Protein AF-X1IEP0-F1 (afdb_monomer)

Mean predicted aligned error: 11.84 Å

Nearest PDB structures (foldseek):
  7ci8-assembly2_B  TM=9.384E-01  e=6.987E-05  Pseudomonas aeruginosa PAO1
  3p3c-assembly1_A  TM=9.343E-01  e=1.146E-04  Aquifex aeolicus
  4okg-assembly2_B  TM=9.387E-01  e=3.282E-04  Pseudomonas aeruginosa PAO1
  7k99-assembly2_C  TM=9.295E-01  e=3.491E-04  Pseudomonas aeruginosa PAO1

InterPro domains:
  IPR004463 UDP-3-O-acyl N-acetylglucosamine deacetylase [PF03331] (1-81)
  IPR011334 UDP-3-O-acyl N-acetylglucosamine deacetylase, C-terminal [G3DSA:3.30.1700.10] (1-94)
  IPR013114 Beta-hydroxydecanoyl thiol ester dehydrase, FabA/FabZ [PF07977] (101-162)
  IPR013114 Beta-hydroxydecanoyl thiol ester dehydrase, FabA/FabZ [PTHR30272] (85-162)
  IPR020568 Ribosomal protein uS5 domain 2-type superfamily [SSF54211] (1-82)
  IPR029069 HotDog domain superfamily [SSF54637] (94-162)

Foldseek 3Di:
DVVVVVCVVVVHPVVDDLVPDFDADPVGTPNPVHDPDPPNVVVVVVVQLVVLLCVLVDDDDDDDDDDPDDSVVSVVVSVVVVVVVVLWWDKAAPVRLVVQDVDDPPQQFWGIWTTAHPPDTDTDGDDDCPDPCQVPVDPPDRDDPPVSVVSNVVSRVSCNVRVD

Sequence (164 aa):
MEEVEKLRKKGLIKGGSLENAVVIDKNGILNKEGLRFPNEPVRHKILDLLGDLYLLGEPIQAHIIAVKSGHSFNVKLIKKLEELKSKKRTVLNINDIERVLPHRYPFLLVDRILEQGEREIVGVKNITVNEPYFAGHFPGHPVVPAALIIEAMAQVAGVYLLSG

pLDDT: mean 91.55, std 7.38, range [56.25, 98.25]

Structure (mmCIF, N/CA/C/O backbone):
data_AF-X1IEP0-F1
#
_entry.id   AF-X1IEP0-F1
#
loop_
_atom_site.group_PDB
_atom_site.id
_atom_site.type_symbol
_atom_site.label_atom_id
_atom_site.label_alt_id
_atom_site.label_comp_id
_atom_site.label_asym_id
_atom_site.label_entity_id
_atom_site.label_seq_id
_atom_site.pdbx_PDB_ins_code
_atom_site.Cartn_x
_atom_site.Cartn_y
_atom_site.Cartn_z
_atom_site.occupancy
_atom_site.B_iso_or_equiv
_atom_site.auth_seq_id
_atom_site.auth_comp_id
_atom_site.auth_asym_id
_atom_site.auth_atom_id
_atom_site.pdbx_PDB_model_num
ATOM 1 N N . MET A 1 1 ? 28.588 2.696 -36.129 1.00 72.69 1 MET A N 1
ATOM 2 C CA . MET A 1 1 ? 29.600 1.635 -35.899 1.00 72.69 1 MET A CA 1
ATOM 3 C C . MET A 1 1 ? 30.561 1.952 -34.759 1.00 72.69 1 MET A C 1
ATOM 5 O O . MET A 1 1 ? 30.708 1.118 -33.878 1.00 72.69 1 MET A O 1
ATOM 9 N N . GLU A 1 2 ? 31.142 3.154 -34.701 1.00 78.69 2 GLU A N 1
ATOM 10 C CA . GLU A 1 2 ? 32.131 3.520 -33.669 1.00 78.69 2 GLU A CA 1
ATOM 11 C C . GLU A 1 2 ? 31.643 3.321 -32.214 1.00 78.69 2 GLU A C 1
ATOM 13 O O . GLU A 1 2 ? 32.378 2.821 -31.366 1.00 78.69 2 GLU 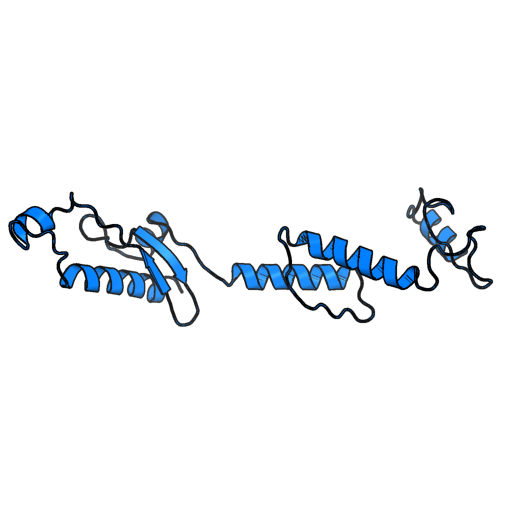A O 1
ATOM 18 N N . GLU A 1 3 ? 30.385 3.657 -31.910 1.00 83.38 3 GLU A N 1
ATOM 19 C CA . GLU A 1 3 ? 29.807 3.467 -30.570 1.00 83.38 3 GLU A CA 1
ATOM 20 C C . GLU A 1 3 ? 29.552 1.988 -30.234 1.00 83.38 3 GLU A C 1
ATOM 22 O O . GLU A 1 3 ? 29.865 1.537 -29.133 1.00 83.38 3 GLU A O 1
ATOM 27 N N . VAL A 1 4 ? 29.080 1.205 -31.210 1.00 85.12 4 VAL A N 1
ATOM 28 C CA . VAL A 1 4 ? 28.884 -0.250 -31.082 1.00 85.12 4 VAL A CA 1
ATOM 29 C C . VAL A 1 4 ? 30.217 -0.942 -30.785 1.00 85.12 4 VAL A C 1
ATOM 31 O O . VAL A 1 4 ? 30.304 -1.774 -29.883 1.00 85.12 4 VAL A O 1
ATOM 34 N N . GLU A 1 5 ? 31.286 -0.563 -31.487 1.00 86.00 5 GLU A N 1
ATOM 35 C CA . GLU A 1 5 ? 32.632 -1.090 -31.242 1.00 86.00 5 GLU A CA 1
ATOM 36 C C . GLU A 1 5 ? 33.166 -0.702 -29.860 1.00 86.00 5 GLU A C 1
ATOM 38 O O . GLU A 1 5 ? 33.725 -1.547 -29.157 1.00 86.00 5 GLU A O 1
ATOM 43 N N . LYS A 1 6 ? 32.957 0.550 -29.429 1.00 91.19 6 LYS A N 1
ATOM 44 C CA . LYS A 1 6 ? 33.316 1.006 -28.076 1.00 91.19 6 LYS A CA 1
ATOM 45 C C . LYS A 1 6 ? 32.586 0.199 -26.998 1.00 91.19 6 LYS A C 1
ATOM 47 O O . LYS A 1 6 ? 33.214 -0.211 -26.023 1.00 91.19 6 LYS A O 1
ATOM 52 N N . LEU A 1 7 ? 31.288 -0.058 -27.166 1.00 91.19 7 LEU A N 1
ATOM 53 C CA . LEU A 1 7 ? 30.490 -0.847 -26.221 1.00 91.19 7 LEU A CA 1
ATOM 54 C C . LEU A 1 7 ? 30.936 -2.315 -26.182 1.00 91.19 7 LEU A C 1
ATOM 56 O O . LEU A 1 7 ? 31.105 -2.868 -25.094 1.00 91.19 7 LEU A O 1
ATOM 60 N N . ARG A 1 8 ? 31.230 -2.921 -27.340 1.00 89.94 8 ARG A N 1
ATOM 61 C CA . ARG A 1 8 ? 31.775 -4.287 -27.416 1.00 89.94 8 ARG A CA 1
ATOM 62 C C . ARG A 1 8 ? 33.141 -4.410 -26.745 1.00 89.94 8 ARG A C 1
ATOM 64 O O . ARG A 1 8 ? 33.360 -5.368 -26.007 1.00 89.94 8 ARG A O 1
ATOM 71 N N . LYS A 1 9 ? 34.032 -3.424 -26.919 1.00 93.44 9 LYS A N 1
ATOM 72 C CA . LYS A 1 9 ? 35.331 -3.370 -26.216 1.00 93.44 9 LYS A CA 1
ATOM 73 C C . LYS A 1 9 ? 35.174 -3.306 -24.694 1.00 93.44 9 LYS A C 1
ATOM 75 O O . LYS A 1 9 ? 35.990 -3.873 -23.980 1.00 93.44 9 LYS A O 1
ATOM 80 N N . LYS A 1 10 ? 34.103 -2.679 -24.197 1.00 94.31 10 LYS A N 1
ATOM 81 C CA . LYS A 1 10 ? 33.729 -2.674 -22.769 1.00 94.31 10 LYS A CA 1
ATOM 82 C C . LYS A 1 10 ? 33.028 -3.960 -22.309 1.00 94.31 10 LYS A C 1
ATOM 84 O O . LYS A 1 10 ? 32.605 -4.046 -21.163 1.00 94.31 10 LYS A O 1
ATOM 89 N N . GLY A 1 11 ? 32.874 -4.952 -23.186 1.00 92.62 11 GLY A N 1
ATOM 90 C CA . GLY A 1 11 ? 32.201 -6.212 -22.882 1.00 92.62 11 GLY A CA 1
ATOM 91 C C . GLY A 1 11 ? 30.671 -6.135 -22.862 1.00 92.62 11 GLY A C 1
ATOM 92 O O . GLY A 1 11 ? 30.035 -7.095 -22.433 1.00 92.62 11 GLY A O 1
ATOM 93 N N . LEU A 1 12 ? 30.080 -5.039 -23.336 1.00 91.94 12 LEU A N 1
ATOM 94 C CA . LEU A 1 12 ? 28.632 -4.855 -23.447 1.00 91.94 12 LEU A CA 1
ATOM 95 C C . LEU A 1 12 ? 28.141 -5.288 -24.837 1.00 91.94 12 LEU A C 1
ATOM 97 O O . LEU A 1 12 ? 28.941 -5.459 -25.756 1.00 91.94 12 LEU A O 1
ATOM 101 N N . ILE A 1 13 ? 26.825 -5.481 -24.991 1.00 91.12 13 ILE A N 1
ATOM 102 C CA . ILE A 1 13 ? 26.141 -5.799 -26.266 1.00 91.12 13 ILE A CA 1
ATOM 103 C C . ILE A 1 13 ? 26.761 -6.962 -27.072 1.00 91.12 13 ILE A C 1
ATOM 105 O O . ILE A 1 13 ? 26.669 -6.997 -28.300 1.00 91.12 13 ILE A O 1
ATOM 109 N N . LYS A 1 14 ? 27.394 -7.934 -26.396 1.00 90.81 14 LYS A N 1
ATOM 110 C CA . LYS A 1 14 ? 28.110 -9.053 -27.041 1.00 90.81 14 LYS A CA 1
ATOM 111 C C . LYS A 1 14 ? 27.220 -9.904 -27.957 1.00 90.81 14 LYS A C 1
ATOM 113 O O . LYS A 1 14 ? 27.714 -10.419 -28.950 1.00 90.81 14 LYS A O 1
ATOM 118 N N . GLY A 1 15 ? 25.927 -10.015 -27.644 1.00 92.12 15 GLY A N 1
ATOM 119 C CA . GLY A 1 15 ? 24.931 -10.714 -28.467 1.00 92.12 15 GLY A CA 1
ATOM 120 C C . GLY A 1 15 ? 24.198 -9.834 -29.487 1.00 92.12 15 GLY A C 1
ATOM 121 O O . GLY A 1 15 ? 23.296 -10.320 -30.159 1.00 92.12 15 GLY A O 1
ATOM 122 N N . GLY A 1 16 ? 24.527 -8.542 -29.589 1.00 91.06 16 GLY A N 1
ATOM 123 C CA . GLY A 1 16 ? 23.843 -7.620 -30.497 1.00 91.06 16 GLY A CA 1
ATOM 124 C C . GLY A 1 16 ? 24.196 -7.883 -31.962 1.00 91.06 16 GLY A C 1
ATOM 125 O O . GLY A 1 16 ? 25.380 -7.924 -32.315 1.00 91.06 16 GLY A O 1
ATOM 126 N N . SER A 1 17 ? 23.179 -8.010 -32.810 1.00 92.19 17 SER A N 1
ATOM 127 C CA . SER A 1 17 ? 23.262 -8.209 -34.258 1.00 92.19 17 SER A CA 1
ATOM 128 C C . SER A 1 17 ? 22.214 -7.349 -34.979 1.00 92.19 17 SER A C 1
ATOM 130 O O . SER A 1 17 ? 21.337 -6.758 -34.353 1.00 92.19 17 SER A O 1
ATOM 132 N N . LEU A 1 18 ? 22.279 -7.289 -36.313 1.00 92.06 18 LEU A N 1
ATOM 133 C CA . LEU A 1 18 ? 21.238 -6.629 -37.117 1.00 92.06 18 LEU A CA 1
ATOM 134 C C . LEU A 1 18 ? 19.894 -7.383 -37.093 1.00 92.06 18 LEU A C 1
ATOM 136 O O . LEU A 1 18 ? 18.891 -6.842 -37.547 1.00 92.06 18 LEU A O 1
ATOM 140 N N . GLU A 1 19 ? 19.862 -8.612 -36.571 1.00 92.12 19 GLU A N 1
ATOM 141 C CA . GLU A 1 19 ? 18.639 -9.416 -36.448 1.00 92.12 19 GLU A CA 1
ATOM 142 C C . GLU A 1 19 ? 17.845 -9.065 -35.181 1.00 92.12 19 GLU A C 1
ATOM 144 O O . GLU A 1 19 ? 16.626 -9.219 -35.151 1.00 92.12 19 GLU A O 1
ATOM 149 N N . ASN A 1 20 ? 18.519 -8.577 -34.131 1.00 92.12 20 ASN A N 1
ATOM 150 C CA . ASN A 1 20 ? 17.901 -8.290 -32.831 1.00 92.12 20 ASN A CA 1
ATOM 151 C C . ASN A 1 20 ? 17.976 -6.818 -32.401 1.00 92.12 20 ASN A C 1
ATOM 153 O O . ASN A 1 20 ? 17.390 -6.452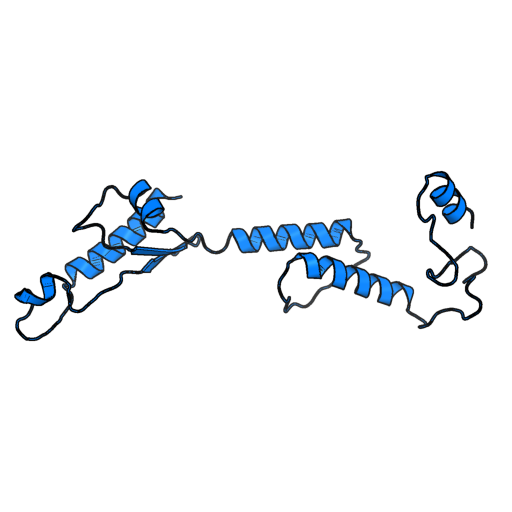 -31.382 1.00 92.12 20 ASN A O 1
ATOM 157 N N . ALA A 1 21 ? 18.654 -5.967 -33.172 1.00 93.00 21 ALA A N 1
ATOM 158 C CA . ALA A 1 21 ? 18.737 -4.540 -32.914 1.00 93.00 21 ALA A CA 1
ATOM 159 C C . ALA A 1 21 ? 18.660 -3.727 -34.209 1.00 93.00 21 ALA A C 1
ATOM 161 O O . ALA A 1 21 ? 19.256 -4.070 -35.234 1.00 93.00 21 ALA A O 1
ATOM 162 N N . VAL A 1 22 ? 17.967 -2.591 -34.129 1.00 93.31 22 VAL A N 1
ATOM 163 C CA . VAL A 1 22 ? 18.047 -1.549 -35.151 1.00 93.31 22 VAL A CA 1
ATOM 164 C C . VAL A 1 22 ? 19.339 -0.772 -34.925 1.00 93.31 22 VAL A C 1
ATOM 166 O O . VAL A 1 22 ? 19.547 -0.210 -33.849 1.00 93.31 22 VAL A O 1
ATOM 169 N N . VAL A 1 23 ? 20.216 -0.742 -35.927 1.00 92.00 23 VAL A N 1
ATOM 170 C CA . VAL A 1 23 ? 21.497 -0.032 -35.850 1.00 92.00 23 VAL A CA 1
ATOM 171 C C . VAL A 1 23 ? 21.456 1.166 -36.785 1.00 92.00 23 VAL A C 1
ATOM 173 O O . VAL A 1 23 ? 21.247 1.025 -37.988 1.00 92.00 23 VAL A O 1
ATOM 176 N N . ILE A 1 24 ? 21.674 2.349 -36.214 1.00 90.94 24 ILE A N 1
ATOM 177 C CA . ILE A 1 24 ? 21.659 3.627 -36.925 1.00 90.94 24 ILE A CA 1
ATOM 178 C C . ILE A 1 24 ? 23.075 4.204 -36.893 1.00 90.94 24 ILE A C 1
ATOM 180 O O . ILE A 1 24 ? 23.718 4.242 -35.840 1.00 90.94 24 ILE A O 1
ATOM 184 N N . ASP A 1 25 ? 23.580 4.631 -38.045 1.00 88.19 25 ASP A N 1
ATOM 185 C CA . ASP A 1 25 ? 24.844 5.348 -38.173 1.00 88.19 25 ASP A CA 1
ATOM 186 C C . ASP A 1 25 ? 24.647 6.734 -38.818 1.00 88.19 25 ASP A C 1
ATOM 188 O O . ASP A 1 25 ? 23.530 7.236 -38.923 1.00 88.19 25 ASP A O 1
ATOM 192 N N . LYS A 1 26 ? 25.747 7.393 -39.207 1.00 87.00 26 LYS A N 1
ATOM 193 C CA . LYS A 1 26 ? 25.701 8.726 -39.830 1.00 87.00 26 LYS A CA 1
ATOM 194 C C . LYS A 1 26 ? 25.087 8.716 -41.238 1.00 87.00 26 LYS A C 1
ATOM 196 O O . LYS A 1 26 ? 24.661 9.767 -41.702 1.00 87.00 26 LYS A O 1
ATOM 201 N N . ASN A 1 27 ? 25.070 7.562 -41.904 1.00 86.50 27 ASN A N 1
ATOM 202 C CA . ASN A 1 27 ? 24.577 7.372 -43.266 1.00 86.50 27 ASN A CA 1
ATOM 203 C C . ASN A 1 27 ? 23.134 6.842 -43.292 1.00 86.50 27 ASN A C 1
ATOM 205 O O . ASN A 1 27 ? 22.492 6.886 -44.338 1.00 86.50 27 ASN A O 1
ATOM 209 N N . GLY A 1 28 ? 22.615 6.363 -42.158 1.00 88.31 28 GLY A N 1
ATOM 210 C CA . GLY A 1 28 ? 21.222 5.962 -41.995 1.00 88.31 28 GLY A CA 1
ATOM 211 C C . GLY A 1 28 ? 21.057 4.669 -41.199 1.00 88.31 28 GLY A C 1
ATOM 212 O O . GLY A 1 28 ? 21.835 4.353 -40.300 1.00 88.31 28 GLY A O 1
ATOM 213 N N . ILE A 1 29 ? 19.993 3.930 -41.506 1.00 92.44 29 ILE A N 1
ATOM 214 C CA . ILE A 1 29 ? 19.681 2.637 -40.886 1.00 92.44 29 ILE A CA 1
ATOM 215 C C . ILE A 1 29 ? 20.460 1.539 -41.613 1.00 92.44 29 ILE A C 1
ATOM 217 O O . ILE A 1 29 ? 20.409 1.449 -42.837 1.00 92.44 29 ILE A O 1
ATOM 221 N N . LEU A 1 30 ? 21.161 0.689 -40.861 1.00 91.88 30 LEU A N 1
ATOM 222 C CA . LEU A 1 30 ? 21.984 -0.392 -41.418 1.00 91.88 30 LEU A CA 1
ATOM 223 C C . LEU A 1 30 ? 21.208 -1.691 -41.667 1.00 91.88 30 LEU A C 1
ATOM 225 O O . LEU A 1 30 ? 21.681 -2.572 -42.388 1.00 91.88 30 LEU A O 1
ATOM 229 N N . ASN A 1 31 ? 20.034 -1.845 -41.059 1.00 93.88 31 ASN A N 1
ATOM 230 C CA . ASN A 1 31 ? 19.169 -2.999 -41.272 1.00 93.88 31 ASN A CA 1
ATOM 231 C C . ASN A 1 31 ? 18.649 -2.977 -42.720 1.00 93.88 31 ASN A C 1
ATOM 233 O O . ASN A 1 31 ? 18.014 -2.008 -43.128 1.00 93.88 31 ASN A O 1
ATOM 237 N N . LYS A 1 32 ? 18.890 -4.051 -43.490 1.00 91.56 32 LYS A N 1
ATOM 238 C CA . LYS A 1 32 ? 18.486 -4.144 -44.911 1.00 91.56 32 LYS A CA 1
ATOM 239 C C . LYS A 1 32 ? 16.982 -3.956 -45.122 1.00 91.56 32 LYS A C 1
ATOM 241 O O . LYS A 1 32 ? 16.574 -3.398 -46.131 1.00 91.56 32 LYS A O 1
ATOM 246 N N . GLU A 1 33 ? 16.182 -4.422 -44.168 1.00 92.50 33 GLU A N 1
ATOM 247 C CA . GLU A 1 33 ? 14.719 -4.315 -44.186 1.00 92.50 33 GLU A CA 1
ATOM 248 C C . GLU A 1 33 ? 14.211 -2.936 -43.729 1.00 92.50 33 GLU A C 1
ATOM 250 O O . GLU A 1 33 ? 13.020 -2.653 -43.821 1.00 92.50 33 GLU A O 1
ATOM 255 N N . GLY A 1 34 ? 15.100 -2.059 -43.252 1.00 92.81 34 GLY A N 1
ATOM 256 C CA . GLY A 1 34 ? 14.735 -0.764 -42.691 1.00 92.81 34 GLY A CA 1
ATOM 257 C C . GLY A 1 34 ? 14.067 -0.876 -41.318 1.00 92.81 34 GLY A C 1
ATOM 258 O O . GLY A 1 34 ? 14.414 -1.740 -40.511 1.00 92.81 34 GLY A O 1
ATOM 259 N N . LEU A 1 35 ? 13.143 0.047 -41.039 1.00 95.19 35 LEU A N 1
ATOM 260 C CA . LEU A 1 35 ? 12.327 0.044 -39.822 1.00 95.19 35 LEU A CA 1
ATOM 261 C C . LEU A 1 35 ? 11.014 -0.694 -40.070 1.00 95.19 35 LEU A C 1
ATOM 263 O O . LEU A 1 35 ? 10.405 -0.561 -41.129 1.00 95.19 35 LEU A O 1
ATOM 267 N N . ARG A 1 36 ? 10.508 -1.360 -39.035 1.00 95.62 36 ARG A N 1
ATOM 268 C CA . ARG A 1 36 ? 9.170 -1.970 -39.028 1.00 95.62 36 ARG A CA 1
ATOM 269 C C . ARG A 1 36 ? 8.070 -0.912 -39.041 1.00 95.62 36 ARG A C 1
ATOM 271 O O . ARG A 1 36 ? 6.993 -1.132 -39.587 1.00 95.62 36 ARG A O 1
ATOM 278 N N . PHE A 1 37 ? 8.339 0.242 -38.428 1.00 96.31 37 PHE A N 1
ATOM 279 C CA . PHE A 1 37 ? 7.439 1.392 -38.392 1.00 96.31 37 PHE A CA 1
ATOM 280 C C . PHE A 1 37 ? 8.228 2.690 -38.593 1.00 96.31 37 PHE A C 1
ATOM 282 O O . PHE A 1 37 ? 9.316 2.818 -38.031 1.00 96.31 37 PHE A O 1
ATOM 289 N N . PRO A 1 38 ? 7.663 3.716 -39.259 1.00 95.00 38 PRO A N 1
ATOM 290 C CA . PRO A 1 38 ? 8.325 5.020 -39.387 1.00 95.00 38 PRO A CA 1
ATOM 291 C C . PRO A 1 38 ? 8.718 5.645 -38.039 1.00 95.00 38 PRO A C 1
ATOM 293 O O . PRO A 1 38 ? 9.699 6.374 -37.940 1.00 95.00 38 PRO A O 1
ATOM 296 N N . ASN A 1 39 ? 7.959 5.337 -36.983 1.00 95.69 39 ASN A N 1
ATOM 297 C CA . ASN A 1 39 ? 8.171 5.812 -35.619 1.00 95.69 39 ASN A CA 1
ATOM 298 C C . ASN A 1 39 ? 8.637 4.699 -34.655 1.00 95.69 39 ASN A C 1
ATOM 300 O O . ASN A 1 39 ? 8.375 4.761 -33.453 1.00 95.69 39 ASN A O 1
ATOM 304 N N . GLU A 1 40 ? 9.323 3.670 -35.158 1.00 96.31 40 GLU A N 1
ATOM 305 C CA . GLU A 1 40 ? 9.826 2.552 -34.348 1.00 96.31 40 GLU A CA 1
ATOM 306 C C . GLU A 1 40 ? 10.677 2.977 -33.131 1.00 96.31 40 GLU A C 1
ATOM 308 O O . GLU A 1 40 ? 10.417 2.453 -32.045 1.00 96.31 40 GLU A O 1
ATOM 313 N N . PRO A 1 41 ? 11.586 3.976 -33.212 1.00 93.88 41 PRO A N 1
ATOM 314 C CA . PRO A 1 41 ? 12.371 4.398 -32.047 1.00 93.88 41 PRO A CA 1
ATOM 315 C C . PRO A 1 41 ? 11.524 4.874 -30.857 1.00 93.88 41 PRO A C 1
ATOM 317 O O . PRO A 1 41 ? 11.815 4.539 -29.709 1.00 93.88 41 PRO A O 1
ATOM 320 N N . VAL A 1 42 ? 10.446 5.629 -31.109 1.00 94.88 42 VAL A N 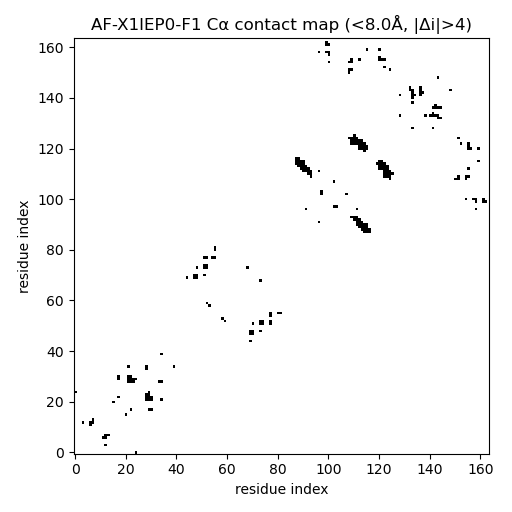1
ATOM 321 C CA . VAL A 1 42 ? 9.554 6.093 -30.031 1.00 94.88 42 VAL A CA 1
ATOM 322 C C . VAL A 1 42 ? 8.641 4.974 -29.536 1.00 94.88 42 VAL A C 1
ATOM 324 O O . VAL A 1 42 ? 8.415 4.872 -28.334 1.00 94.88 42 VAL A O 1
ATOM 327 N N . ARG A 1 43 ? 8.174 4.080 -30.418 1.00 96.19 43 ARG A N 1
ATOM 328 C CA . ARG A 1 43 ? 7.406 2.891 -30.006 1.00 96.19 43 ARG A CA 1
ATOM 329 C C . ARG A 1 43 ? 8.220 1.989 -29.082 1.00 96.19 43 ARG A C 1
ATOM 331 O O . ARG A 1 43 ? 7.679 1.498 -28.100 1.00 96.19 43 ARG A O 1
ATOM 338 N N . HIS A 1 44 ? 9.515 1.830 -29.348 1.00 95.88 44 HIS A N 1
ATOM 339 C CA . HIS A 1 44 ? 10.417 1.098 -28.464 1.00 95.88 44 HIS A CA 1
ATOM 340 C C . HIS A 1 44 ? 10.550 1.779 -27.095 1.00 95.88 44 HIS A C 1
ATOM 342 O O . HIS A 1 44 ? 10.507 1.105 -26.077 1.00 95.88 44 HIS A O 1
ATOM 348 N N . LYS A 1 45 ? 10.611 3.116 -27.035 1.00 95.69 45 LYS A N 1
ATOM 349 C CA . LYS A 1 45 ? 10.607 3.835 -25.746 1.00 95.69 45 LYS A CA 1
ATOM 350 C C . LYS A 1 45 ? 9.294 3.686 -24.977 1.00 95.69 45 LYS A C 1
ATOM 352 O O . LYS A 1 45 ? 9.315 3.662 -23.751 1.00 95.69 45 LYS A O 1
ATOM 357 N N . ILE A 1 46 ? 8.165 3.567 -25.677 1.00 95.94 46 ILE A N 1
ATOM 358 C CA . ILE A 1 46 ? 6.880 3.217 -25.054 1.00 95.94 46 ILE A CA 1
ATOM 359 C C . ILE A 1 46 ? 6.929 1.780 -24.518 1.00 95.94 46 ILE A C 1
ATOM 361 O O . ILE A 1 46 ? 6.487 1.547 -23.399 1.00 95.94 46 ILE A O 1
ATOM 365 N N . LEU A 1 47 ? 7.498 0.833 -25.272 1.00 96.44 47 LEU A N 1
ATOM 366 C CA . LEU A 1 47 ? 7.683 -0.553 -24.829 1.00 96.44 47 LEU A CA 1
ATOM 367 C C . LEU A 1 47 ? 8.572 -0.640 -23.576 1.00 96.44 47 LEU A C 1
ATOM 369 O O . LEU A 1 47 ? 8.191 -1.300 -22.614 1.00 96.44 47 LEU A O 1
ATOM 373 N N . ASP A 1 48 ? 9.702 0.074 -23.567 1.00 96.12 48 ASP A N 1
ATOM 374 C CA . ASP A 1 48 ? 10.596 0.212 -22.410 1.00 96.12 48 ASP A CA 1
ATOM 375 C C . ASP A 1 48 ? 9.831 0.724 -21.184 1.00 96.12 48 ASP A C 1
ATOM 377 O O . ASP A 1 48 ? 9.908 0.142 -20.105 1.00 96.12 48 ASP A O 1
ATOM 381 N N . LEU A 1 49 ? 9.054 1.801 -21.362 1.00 95.56 49 LEU A N 1
ATOM 382 C CA . LEU A 1 49 ? 8.233 2.377 -20.302 1.00 95.56 49 LEU A CA 1
ATOM 383 C C . LEU A 1 49 ? 7.208 1.368 -19.777 1.00 95.56 49 LEU A C 1
ATOM 385 O O . LEU A 1 49 ? 7.079 1.235 -18.568 1.00 95.56 49 LEU A O 1
ATOM 389 N N . LEU A 1 50 ? 6.499 0.645 -20.648 1.00 95.06 50 LEU A N 1
ATOM 390 C CA . LEU A 1 50 ? 5.545 -0.387 -20.227 1.00 95.06 50 LEU A CA 1
ATOM 391 C C . LEU A 1 50 ? 6.225 -1.490 -19.406 1.00 95.06 50 LEU A C 1
ATOM 393 O O . LEU A 1 50 ? 5.683 -1.898 -18.381 1.00 95.06 50 LEU A O 1
ATOM 397 N N . GLY A 1 51 ? 7.415 -1.931 -19.823 1.00 95.00 51 GLY A N 1
ATOM 398 C CA . GLY A 1 51 ? 8.218 -2.901 -19.076 1.00 95.00 51 GLY A CA 1
ATOM 399 C C . GLY A 1 51 ? 8.637 -2.380 -17.701 1.00 95.00 51 GLY A C 1
ATOM 400 O O . GLY A 1 51 ? 8.458 -3.072 -16.702 1.00 95.00 51 GLY A O 1
ATOM 401 N N . ASP A 1 52 ? 9.122 -1.139 -17.628 1.00 96.12 52 ASP A N 1
ATOM 402 C CA . ASP A 1 52 ? 9.511 -0.512 -16.362 1.00 96.12 52 ASP A CA 1
ATOM 403 C C . ASP A 1 52 ? 8.301 -0.299 -15.432 1.00 96.12 52 ASP A C 1
ATOM 405 O O . ASP A 1 52 ? 8.407 -0.503 -14.226 1.00 96.12 52 ASP A O 1
ATOM 409 N N . LEU A 1 53 ? 7.138 0.087 -15.972 1.00 94.94 53 LEU A N 1
ATOM 410 C CA . LEU A 1 53 ? 5.899 0.261 -15.203 1.00 94.94 53 LEU A CA 1
ATOM 411 C C . LEU A 1 53 ? 5.396 -1.056 -14.602 1.00 94.94 53 LEU A C 1
ATOM 413 O O . LEU A 1 53 ? 4.817 -1.056 -13.515 1.00 94.94 53 LEU A O 1
ATOM 417 N N . TYR A 1 54 ? 5.644 -2.175 -15.284 1.00 94.62 54 TYR A N 1
ATOM 418 C CA . TYR A 1 54 ? 5.280 -3.504 -14.803 1.00 94.62 54 TYR A CA 1
ATOM 419 C C . TYR A 1 54 ? 6.014 -3.888 -13.508 1.00 94.62 54 TYR A C 1
ATOM 421 O O . TYR A 1 54 ? 5.517 -4.717 -12.746 1.00 94.62 54 TYR A O 1
ATOM 429 N N . LEU A 1 55 ? 7.147 -3.241 -13.200 1.00 94.31 55 LEU A N 1
ATOM 430 C CA . LEU A 1 55 ? 7.873 -3.443 -11.940 1.00 94.31 55 LEU A CA 1
ATOM 431 C C . LEU A 1 55 ? 7.051 -3.063 -10.700 1.00 94.31 55 LEU A C 1
ATOM 433 O O . LEU A 1 55 ? 7.374 -3.537 -9.618 1.00 94.31 55 LEU A O 1
ATOM 437 N N . LEU A 1 56 ? 5.978 -2.272 -10.842 1.00 92.38 56 LEU A N 1
ATOM 438 C CA . LEU A 1 56 ? 5.052 -1.982 -9.741 1.00 92.38 56 LEU A CA 1
ATOM 439 C C . LEU A 1 56 ? 4.285 -3.229 -9.254 1.00 92.38 56 LEU A C 1
ATOM 441 O O . LEU A 1 56 ? 3.715 -3.202 -8.166 1.00 92.38 56 LEU A O 1
ATOM 445 N N . GLY A 1 57 ? 4.212 -4.293 -10.065 1.00 91.19 57 GLY A N 1
ATOM 446 C CA . GLY A 1 57 ? 3.553 -5.558 -9.715 1.00 91.19 57 GLY A CA 1
ATOM 447 C C . GLY A 1 57 ? 2.020 -5.541 -9.758 1.00 91.19 57 GLY A C 1
ATOM 448 O O . GLY A 1 57 ? 1.392 -6.553 -9.461 1.00 91.19 57 GLY A O 1
ATOM 449 N N . GLU A 1 58 ? 1.403 -4.425 -10.150 1.00 86.88 58 GLU A N 1
ATOM 450 C CA . GLU A 1 58 ? -0.053 -4.258 -10.213 1.00 86.88 58 GLU A CA 1
ATOM 451 C C . GLU A 1 58 ? -0.476 -3.473 -11.467 1.00 86.88 58 GLU A C 1
ATOM 453 O O . GLU A 1 58 ? 0.289 -2.626 -11.943 1.00 86.88 58 GLU A O 1
ATOM 458 N N . PRO A 1 59 ? -1.699 -3.690 -11.994 1.00 89.12 59 PRO A N 1
ATOM 459 C CA . PRO A 1 59 ? -2.232 -2.894 -13.096 1.00 89.12 59 PRO A CA 1
ATOM 460 C C . PRO A 1 59 ? -2.288 -1.398 -12.758 1.00 89.12 59 PRO A C 1
ATOM 462 O O . PRO A 1 59 ? -2.771 -1.001 -11.699 1.00 89.12 59 PRO A O 1
ATOM 465 N N . ILE A 1 60 ? -1.843 -0.555 -13.692 1.00 89.31 60 ILE A N 1
ATOM 466 C CA . ILE A 1 60 ? -1.891 0.905 -13.558 1.00 89.31 60 ILE A CA 1
ATOM 467 C C . ILE A 1 60 ? -3.009 1.455 -14.441 1.00 89.31 60 ILE A C 1
ATOM 469 O O . ILE A 1 60 ? -2.947 1.356 -15.665 1.00 89.31 60 ILE A O 1
ATOM 473 N N . GLN A 1 61 ? -3.999 2.104 -13.827 1.00 92.69 61 GLN A N 1
ATOM 474 C CA . GLN A 1 61 ? -4.999 2.904 -14.534 1.00 92.69 61 GLN A CA 1
ATOM 475 C C . GLN A 1 61 ? -4.639 4.388 -14.413 1.00 92.69 61 GLN A C 1
ATOM 477 O O . GLN A 1 61 ? -5.023 5.060 -13.457 1.00 92.69 61 GLN A O 1
ATOM 482 N N . ALA A 1 62 ? -3.868 4.900 -15.372 1.00 91.12 62 ALA A N 1
ATOM 483 C CA . ALA A 1 62 ? -3.420 6.290 -15.377 1.00 91.12 62 ALA A CA 1
ATOM 484 C C . ALA A 1 62 ? -3.148 6.808 -16.795 1.00 91.12 62 ALA A C 1
ATOM 486 O O . ALA A 1 62 ? -2.885 6.039 -17.718 1.00 91.12 62 ALA A O 1
ATOM 487 N N . HIS A 1 63 ? -3.149 8.134 -16.945 1.00 96.06 63 HIS A N 1
ATOM 488 C CA . HIS A 1 63 ? -2.585 8.807 -18.111 1.00 96.06 63 HIS A CA 1
ATOM 489 C C . HIS A 1 63 ? -1.120 9.152 -17.817 1.00 96.06 63 HIS A C 1
ATOM 491 O O . HIS A 1 63 ? -0.840 9.887 -16.871 1.00 96.06 63 HIS A O 1
ATOM 497 N N . ILE A 1 64 ? -0.185 8.640 -18.620 1.00 93.81 64 ILE A N 1
ATOM 498 C CA . ILE A 1 64 ? 1.257 8.800 -18.386 1.00 93.81 64 ILE A CA 1
ATOM 499 C C . ILE A 1 64 ? 1.872 9.648 -19.495 1.00 93.81 64 ILE A C 1
ATOM 501 O O . ILE A 1 64 ? 1.775 9.313 -20.673 1.00 93.81 64 ILE A O 1
ATOM 505 N N . ILE A 1 65 ? 2.548 10.729 -19.102 1.00 95.19 65 ILE A N 1
ATOM 506 C CA . ILE A 1 65 ? 3.299 11.606 -20.003 1.00 95.19 65 ILE A CA 1
ATOM 507 C C . ILE A 1 65 ? 4.789 11.414 -19.719 1.00 95.19 65 ILE A C 1
ATOM 509 O O . ILE A 1 65 ? 5.261 11.717 -18.624 1.00 95.19 65 ILE A O 1
ATOM 513 N N . ALA A 1 66 ? 5.536 10.931 -20.712 1.00 94.50 66 ALA A N 1
ATOM 514 C CA . ALA A 1 66 ? 6.978 10.726 -20.621 1.00 94.50 66 ALA A CA 1
ATOM 515 C C . ALA A 1 66 ? 7.705 11.580 -21.670 1.00 94.50 66 ALA A C 1
ATOM 517 O O . ALA A 1 66 ? 7.558 11.369 -22.872 1.00 94.50 66 ALA A O 1
ATOM 518 N N . VAL A 1 67 ? 8.519 12.540 -21.221 1.00 95.69 67 VAL A N 1
ATOM 519 C CA . VAL A 1 67 ? 9.280 13.446 -22.096 1.00 95.69 67 VAL A CA 1
ATOM 520 C C . VAL A 1 67 ? 10.763 13.128 -21.970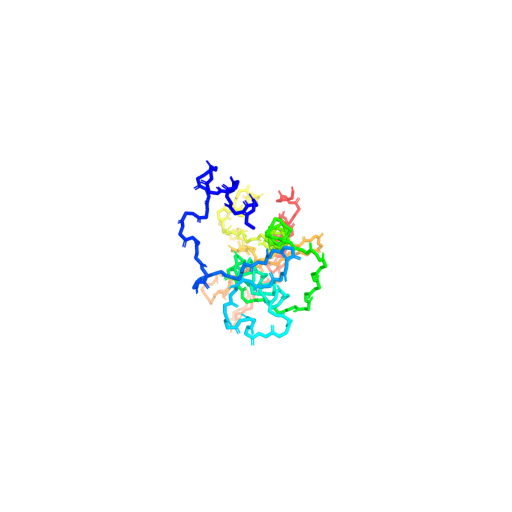 1.00 95.69 67 VAL A C 1
ATOM 522 O O . VAL A 1 67 ? 11.352 13.361 -20.920 1.00 95.69 67 VAL A O 1
ATOM 525 N N . LYS A 1 68 ? 11.366 12.582 -23.038 1.00 93.69 68 LYS A N 1
ATOM 526 C CA . LYS A 1 68 ? 12.782 12.150 -23.064 1.00 93.69 68 LYS A CA 1
ATOM 527 C C . LYS A 1 68 ? 13.166 11.270 -21.855 1.00 93.69 68 LYS A C 1
ATOM 529 O O . LYS A 1 68 ? 14.284 11.353 -21.352 1.00 93.69 68 LYS A O 1
ATOM 534 N N . SER A 1 69 ? 12.229 10.442 -21.389 1.00 92.19 69 SER A N 1
ATOM 535 C CA . SER A 1 69 ? 12.442 9.552 -20.245 1.00 92.19 69 SER A CA 1
ATOM 536 C C . SER A 1 69 ? 13.265 8.322 -20.636 1.00 92.19 69 SER A C 1
ATOM 538 O O . SER A 1 69 ? 13.226 7.863 -21.779 1.00 92.19 69 SER A O 1
ATOM 540 N N . GLY A 1 70 ? 13.985 7.772 -19.663 1.00 92.50 70 GLY A N 1
ATOM 541 C CA . GLY A 1 70 ? 14.676 6.489 -19.764 1.00 92.50 70 GLY A CA 1
ATOM 542 C C . GLY A 1 70 ? 14.484 5.673 -18.488 1.00 92.50 70 GLY A C 1
ATOM 543 O O . GLY A 1 70 ? 13.881 6.156 -17.528 1.00 92.50 70 GLY A O 1
ATOM 544 N N . HIS A 1 71 ? 15.048 4.465 -18.451 1.00 94.44 71 HIS A N 1
ATOM 545 C CA . HIS A 1 71 ? 14.830 3.506 -17.360 1.00 94.44 71 HIS A CA 1
ATOM 546 C C . HIS A 1 71 ? 15.087 4.084 -15.964 1.00 94.44 71 HIS A C 1
ATOM 548 O O . HIS A 1 71 ? 14.316 3.856 -15.040 1.00 94.44 71 HIS A O 1
ATOM 554 N N . SER A 1 72 ? 16.127 4.907 -15.796 1.00 94.88 72 SER A N 1
ATOM 555 C CA . SER A 1 72 ? 16.438 5.516 -14.497 1.00 94.88 72 SER A CA 1
ATOM 556 C C . SER A 1 72 ? 15.329 6.439 -13.976 1.00 94.88 72 SER A C 1
ATOM 558 O O . SER A 1 72 ? 15.100 6.487 -12.769 1.00 94.88 72 SER A O 1
ATOM 560 N N . PHE A 1 73 ? 14.633 7.163 -14.856 1.00 94.88 73 PHE A N 1
ATOM 561 C CA . PHE A 1 73 ? 13.503 8.018 -14.489 1.00 94.88 73 PHE A CA 1
ATOM 562 C C . PHE A 1 73 ? 12.226 7.205 -14.287 1.00 94.88 73 PHE A C 1
ATOM 564 O O . PHE A 1 73 ? 11.515 7.443 -13.312 1.00 94.88 73 PHE A O 1
ATOM 571 N N . ASN A 1 74 ? 11.977 6.212 -15.142 1.00 95.06 74 ASN A N 1
ATOM 572 C CA . ASN A 1 74 ? 10.823 5.322 -15.019 1.00 95.06 74 ASN A CA 1
ATOM 573 C C . ASN A 1 74 ? 10.867 4.544 -13.691 1.00 95.06 74 ASN A C 1
ATOM 575 O O . ASN A 1 74 ? 9.904 4.557 -12.932 1.00 95.06 74 ASN A O 1
ATOM 579 N N . VAL A 1 75 ? 12.020 3.971 -13.334 1.00 93.94 75 VAL A N 1
ATOM 580 C CA . VAL A 1 75 ? 12.214 3.276 -12.050 1.00 93.94 75 VAL A CA 1
ATOM 581 C C . VAL A 1 75 ? 12.060 4.230 -10.861 1.00 93.94 75 VAL A C 1
ATOM 583 O O . VAL A 1 75 ? 11.486 3.854 -9.844 1.00 93.94 75 VAL A O 1
ATOM 586 N N . LYS A 1 76 ? 12.528 5.484 -10.961 1.00 95.19 76 LYS A N 1
ATOM 587 C CA . LYS A 1 76 ? 12.301 6.493 -9.907 1.00 95.19 76 LYS A CA 1
ATOM 588 C C . LYS A 1 76 ? 10.818 6.820 -9.729 1.00 95.19 76 LYS A C 1
ATOM 590 O O . LYS A 1 76 ? 10.381 6.985 -8.593 1.00 95.19 76 LYS A O 1
ATOM 595 N N . LEU A 1 77 ? 10.060 6.914 -10.823 1.00 94.38 77 LEU A N 1
ATOM 596 C CA . LEU A 1 77 ? 8.608 7.080 -10.765 1.00 94.38 77 LEU A CA 1
ATOM 597 C C . LEU A 1 77 ? 7.970 5.901 -10.024 1.00 94.38 77 LEU A C 1
ATOM 599 O O . LEU A 1 77 ? 7.181 6.132 -9.115 1.00 94.38 77 LEU A O 1
ATOM 603 N N . ILE A 1 78 ? 8.358 4.668 -10.356 1.00 94.38 78 ILE A N 1
ATOM 604 C CA . ILE A 1 78 ? 7.825 3.459 -9.716 1.00 94.38 78 ILE A CA 1
ATOM 605 C C . ILE A 1 78 ? 8.124 3.433 -8.222 1.00 94.38 78 ILE A C 1
ATOM 607 O O . ILE A 1 78 ? 7.192 3.308 -7.437 1.00 94.38 78 ILE A O 1
ATOM 611 N N . LYS A 1 79 ? 9.371 3.685 -7.816 1.00 93.00 79 LYS A N 1
ATOM 612 C CA . LYS A 1 79 ? 9.733 3.780 -6.392 1.00 93.00 79 LYS A CA 1
ATOM 613 C C . LYS A 1 79 ? 8.895 4.818 -5.648 1.00 93.00 79 LYS A C 1
ATOM 615 O O . LYS A 1 79 ? 8.418 4.569 -4.549 1.00 93.00 79 LYS A O 1
ATOM 620 N N . LYS A 1 80 ? 8.653 5.975 -6.268 1.00 92.81 80 LYS A N 1
ATOM 621 C CA . LYS A 1 80 ? 7.807 7.010 -5.668 1.00 92.81 80 LYS A CA 1
ATOM 622 C C . LYS A 1 80 ? 6.337 6.585 -5.582 1.00 92.81 80 LYS A C 1
ATOM 624 O O . LYS A 1 80 ? 5.661 6.941 -4.623 1.00 92.81 80 LYS A O 1
ATOM 629 N N . LEU A 1 81 ? 5.830 5.834 -6.560 1.00 90.88 81 LEU A N 1
ATOM 630 C CA . LEU A 1 81 ? 4.486 5.253 -6.499 1.00 90.88 81 LEU A CA 1
ATOM 631 C C . LEU A 1 81 ? 4.383 4.200 -5.386 1.00 90.88 81 LEU A C 1
ATOM 633 O O . LEU A 1 81 ? 3.392 4.205 -4.662 1.00 90.88 81 LEU A O 1
ATOM 637 N N . GLU A 1 82 ? 5.400 3.357 -5.201 1.00 89.19 82 GLU A N 1
ATOM 638 C CA . GLU A 1 82 ? 5.480 2.399 -4.089 1.00 89.19 82 GLU A CA 1
ATOM 639 C C . GLU A 1 82 ? 5.499 3.104 -2.727 1.00 89.19 82 GLU A C 1
ATOM 641 O O . GLU A 1 82 ? 4.751 2.722 -1.833 1.00 89.19 82 GLU A O 1
ATOM 646 N N . GLU A 1 83 ? 6.277 4.179 -2.576 1.00 85.25 83 GLU A N 1
ATOM 647 C CA . GLU A 1 83 ? 6.288 5.005 -1.359 1.00 85.25 83 GLU A CA 1
ATOM 648 C C . GLU A 1 83 ? 4.923 5.650 -1.071 1.00 85.25 83 GLU A C 1
ATOM 650 O O . GLU A 1 83 ? 4.496 5.754 0.078 1.00 85.25 83 GLU A O 1
ATOM 655 N N . LEU A 1 84 ? 4.210 6.099 -2.108 1.00 83.25 84 LEU A N 1
ATOM 656 C CA . LEU A 1 84 ? 2.859 6.644 -1.947 1.00 83.25 84 LEU A CA 1
ATOM 657 C C . LEU A 1 84 ? 1.833 5.553 -1.615 1.00 83.25 84 LEU A C 1
ATOM 659 O O . LEU A 1 84 ? 0.863 5.838 -0.911 1.00 83.25 84 LEU A O 1
ATOM 663 N N . LYS A 1 85 ? 2.045 4.318 -2.087 1.00 73.06 85 LYS A N 1
ATOM 664 C CA . LYS A 1 85 ? 1.249 3.153 -1.684 1.00 73.06 85 LYS A CA 1
ATOM 665 C C . LYS A 1 85 ? 1.509 2.782 -0.229 1.00 73.06 85 LYS A C 1
ATOM 667 O O . LYS A 1 85 ? 0.549 2.615 0.509 1.00 73.06 85 LYS A O 1
ATOM 672 N N . SER A 1 86 ? 2.767 2.703 0.203 1.00 64.12 86 SER A N 1
ATOM 673 C CA . SER A 1 86 ? 3.116 2.321 1.580 1.00 64.12 86 SER A CA 1
ATOM 674 C C . SER A 1 86 ? 2.683 3.358 2.616 1.00 64.12 86 SER A C 1
ATOM 676 O O . SER A 1 86 ? 2.350 3.000 3.741 1.00 64.12 86 SER A O 1
ATOM 678 N N . LYS A 1 87 ? 2.591 4.636 2.230 1.00 59.16 87 LYS A N 1
ATOM 679 C CA . LYS A 1 87 ? 1.976 5.687 3.057 1.00 59.16 87 LYS A CA 1
ATOM 680 C C . LYS A 1 87 ? 0.457 5.560 3.204 1.00 59.16 87 LYS A C 1
ATOM 682 O O . LYS A 1 87 ? -0.122 6.259 4.031 1.00 59.16 87 LYS A O 1
ATOM 687 N N . LYS A 1 88 ? -0.209 4.698 2.432 1.00 56.25 88 LYS A N 1
ATOM 688 C CA . LYS A 1 88 ? -1.634 4.405 2.593 1.00 56.25 88 LYS A CA 1
ATOM 689 C C . LYS A 1 88 ? -1.816 3.058 3.293 1.00 56.25 88 LYS A C 1
ATOM 691 O O . LYS A 1 88 ? -1.677 2.013 2.669 1.00 56.25 88 LYS A O 1
ATOM 696 N N . ARG A 1 89 ? -2.284 3.152 4.546 1.00 58.44 89 ARG A N 1
ATOM 697 C CA . ARG A 1 89 ? -2.879 2.102 5.400 1.00 58.44 89 ARG A CA 1
ATOM 698 C C . ARG A 1 89 ? -1.879 1.269 6.199 1.00 58.44 89 ARG A C 1
ATOM 700 O O . ARG A 1 89 ? -1.523 0.156 5.824 1.00 58.44 89 ARG A O 1
ATOM 707 N N . THR A 1 90 ? -1.515 1.781 7.373 1.00 65.38 90 THR A N 1
ATOM 708 C CA . THR A 1 90 ? -0.999 0.930 8.449 1.00 65.38 90 THR A CA 1
ATOM 709 C C . THR A 1 90 ? -2.123 0.010 8.918 1.00 65.38 90 THR A C 1
ATOM 711 O O . THR A 1 90 ? -3.133 0.473 9.447 1.00 65.38 90 THR A O 1
ATOM 714 N N . VAL A 1 91 ? -1.953 -1.293 8.702 1.00 81.88 91 VAL A N 1
ATOM 715 C CA . VAL A 1 91 ? -2.816 -2.326 9.279 1.00 81.88 91 VAL A CA 1
ATOM 716 C C . VAL A 1 91 ? -2.170 -2.781 10.582 1.00 81.88 91 VAL A C 1
ATOM 718 O O . VAL A 1 91 ? -1.039 -3.262 10.557 1.00 81.88 91 VAL A O 1
ATOM 721 N N . LEU A 1 92 ? -2.876 -2.641 11.704 1.00 92.81 92 LEU A N 1
ATOM 722 C CA . LEU A 1 92 ? -2.410 -3.108 13.015 1.00 92.81 92 LEU A CA 1
ATOM 723 C C . LEU A 1 92 ? -3.247 -4.309 13.445 1.00 92.81 92 LEU A C 1
ATOM 725 O O . LEU A 1 92 ? -4.479 -4.253 13.415 1.00 92.81 92 LEU A O 1
ATOM 729 N N . ASN A 1 93 ? -2.587 -5.395 13.840 1.00 94.19 93 ASN A N 1
ATOM 730 C CA . ASN A 1 93 ? -3.257 -6.552 14.430 1.00 94.19 93 ASN A CA 1
ATOM 731 C C . ASN A 1 93 ? -3.319 -6.426 15.963 1.00 94.19 93 ASN A C 1
ATOM 733 O O . ASN A 1 93 ? -2.801 -5.474 16.545 1.00 94.19 93 ASN A O 1
ATOM 737 N N . ILE A 1 94 ? -3.942 -7.401 16.627 1.00 95.44 94 ILE A N 1
ATOM 738 C CA . ILE A 1 94 ? -4.127 -7.375 18.082 1.00 95.44 94 ILE A CA 1
ATOM 739 C C . ILE A 1 94 ? -2.811 -7.251 18.867 1.00 95.44 94 ILE A C 1
ATOM 741 O O . ILE A 1 94 ? -2.757 -6.501 19.835 1.00 95.44 94 ILE A O 1
ATOM 745 N N . ASN A 1 95 ? -1.727 -7.899 18.423 1.00 94.81 95 ASN A N 1
ATOM 746 C CA . ASN A 1 95 ? -0.431 -7.822 19.105 1.00 94.81 95 ASN A CA 1
ATOM 747 C C . ASN A 1 95 ? 0.179 -6.420 19.001 1.00 94.81 95 ASN A C 1
ATOM 749 O O . ASN A 1 95 ? 0.863 -5.974 19.919 1.00 94.81 95 ASN A O 1
ATOM 753 N N . ASP A 1 96 ? -0.050 -5.730 17.882 1.00 94.94 96 ASP A N 1
ATOM 754 C CA . ASP A 1 96 ? 0.394 -4.349 17.704 1.00 94.94 96 ASP A CA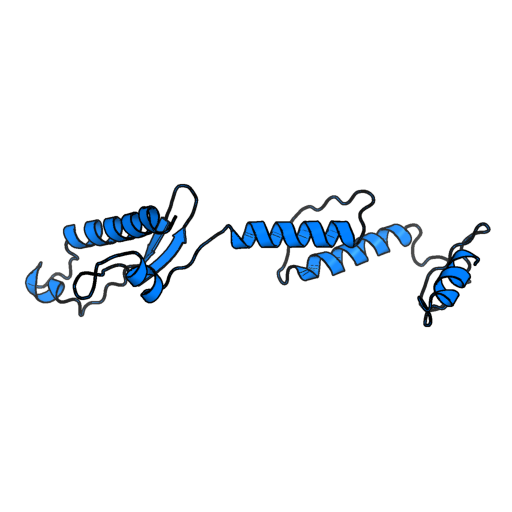 1
ATOM 755 C C . ASP A 1 96 ? -0.427 -3.412 18.598 1.00 94.94 96 ASP A C 1
ATOM 757 O O . ASP A 1 96 ? 0.134 -2.575 19.302 1.00 94.94 96 ASP A O 1
ATOM 761 N N . ILE A 1 97 ? -1.749 -3.606 18.640 1.00 96.75 97 ILE A N 1
ATOM 762 C CA . ILE A 1 97 ? -2.657 -2.835 19.498 1.00 96.75 97 ILE A CA 1
ATOM 763 C C . ILE A 1 97 ? -2.291 -3.011 20.975 1.00 96.75 97 ILE A C 1
ATOM 765 O O . ILE A 1 97 ? -2.232 -2.026 21.703 1.00 96.75 97 ILE A O 1
ATOM 769 N N . GLU A 1 98 ? -1.979 -4.227 21.425 1.00 96.62 98 GLU A N 1
ATOM 770 C CA . GLU A 1 98 ? -1.566 -4.502 22.808 1.00 96.62 98 GLU A CA 1
ATOM 771 C C . GLU A 1 98 ? -0.248 -3.824 23.209 1.00 96.62 98 GLU A C 1
ATOM 773 O O . GLU A 1 98 ? -0.013 -3.589 24.398 1.00 96.62 98 GLU A O 1
ATOM 778 N N . ARG A 1 99 ? 0.628 -3.512 22.248 1.00 96.06 99 ARG A N 1
ATOM 779 C CA . ARG A 1 99 ? 1.860 -2.747 22.507 1.00 96.06 99 ARG A CA 1
ATOM 780 C C . ARG A 1 99 ? 1.590 -1.256 22.678 1.00 96.06 99 ARG A C 1
ATOM 782 O O . ARG A 1 99 ? 2.357 -0.588 23.361 1.00 96.06 99 ARG A O 1
ATOM 789 N N . VAL A 1 100 ? 0.525 -0.751 22.057 1.00 96.06 100 VAL A N 1
ATOM 790 C CA . VAL A 1 100 ? 0.144 0.667 22.077 1.00 96.06 100 VAL A CA 1
ATOM 791 C C . VAL A 1 100 ? -0.797 0.966 23.243 1.00 96.06 100 VAL A C 1
ATOM 793 O O . VAL A 1 100 ? -0.609 1.939 23.970 1.00 96.06 100 VAL A O 1
ATOM 796 N N . LEU A 1 101 ? -1.813 0.125 23.441 1.00 97.31 101 LEU A N 1
ATOM 797 C CA . LEU A 1 101 ? -2.811 0.281 24.489 1.00 97.31 101 LEU A CA 1
ATOM 798 C C . LEU A 1 101 ? -2.485 -0.596 25.708 1.00 97.31 101 LEU A C 1
ATOM 800 O O . LEU A 1 101 ? -2.155 -1.775 25.557 1.00 97.31 101 LEU A O 1
ATOM 804 N N . PRO A 1 102 ? -2.691 -0.086 26.935 1.00 96.50 102 PRO A N 1
ATOM 805 C CA . PRO A 1 102 ? -2.546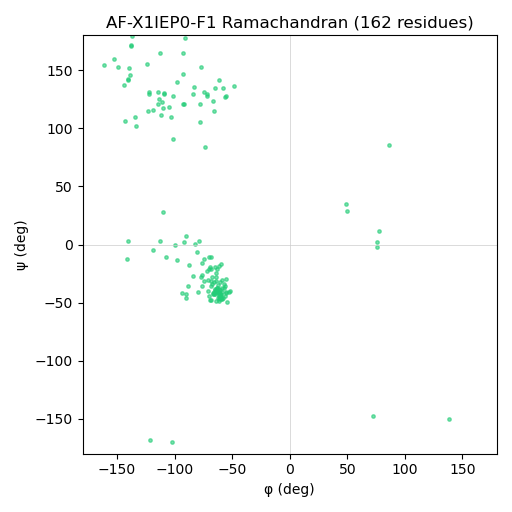 -0.888 28.150 1.00 96.50 102 PRO A CA 1
ATOM 806 C C . PRO A 1 102 ? -3.714 -1.867 28.371 1.00 96.50 102 PRO A C 1
ATOM 808 O O . PRO A 1 102 ? -3.620 -2.752 29.218 1.00 96.50 102 PRO A O 1
ATOM 811 N N . HIS A 1 103 ? -4.819 -1.717 27.631 1.00 97.75 103 HIS A N 1
ATOM 812 C CA . HIS A 1 103 ? -6.017 -2.549 27.756 1.00 97.75 103 HIS A CA 1
ATOM 813 C C . HIS A 1 103 ? -5.720 -4.020 27.452 1.00 97.75 103 HIS A C 1
ATOM 815 O O . HIS A 1 103 ? -4.972 -4.337 26.529 1.00 97.75 103 HIS A O 1
ATOM 821 N N . ARG A 1 104 ? -6.346 -4.925 28.205 1.00 97.19 104 ARG A N 1
ATOM 822 C CA . ARG A 1 104 ? -6.293 -6.382 28.005 1.00 97.19 104 ARG A CA 1
ATOM 823 C C . ARG A 1 104 ? -7.677 -6.977 28.193 1.00 97.19 104 ARG A C 1
ATOM 825 O O . ARG A 1 104 ? -8.590 -6.285 28.645 1.00 97.19 104 ARG A O 1
ATOM 832 N N . TYR A 1 105 ? -7.841 -8.255 27.855 1.00 93.31 105 TYR A N 1
ATOM 833 C CA . TYR A 1 105 ? -9.074 -8.981 28.150 1.00 93.31 105 TYR A CA 1
ATOM 834 C C . TYR A 1 105 ? -9.495 -8.779 29.625 1.00 93.31 105 TYR A C 1
ATOM 836 O O . TYR A 1 105 ? -8.637 -8.852 30.508 1.00 93.31 105 TYR A O 1
ATOM 844 N N . PRO A 1 106 ? -10.789 -8.535 29.912 1.00 92.50 106 PRO A N 1
ATOM 845 C CA . PRO A 1 106 ? -11.927 -8.531 28.982 1.00 92.50 106 PRO A CA 1
ATOM 846 C C . PRO A 1 106 ? -12.227 -7.174 28.322 1.00 92.50 106 PRO A C 1
ATOM 848 O O . PRO A 1 106 ? -13.251 -7.044 27.660 1.00 92.50 106 PRO A O 1
ATOM 851 N N . PHE A 1 107 ? -11.378 -6.159 28.505 1.00 95.06 107 PHE A N 1
ATOM 852 C CA . PHE A 1 107 ? -11.679 -4.774 28.127 1.00 95.06 107 PHE A CA 1
ATOM 853 C C . PHE A 1 107 ? -10.834 -4.215 26.980 1.00 95.06 107 PHE A C 1
ATOM 855 O O . PHE A 1 107 ? -11.011 -3.063 26.605 1.00 95.06 107 PHE A O 1
ATOM 862 N N . LEU A 1 108 ? -9.948 -5.009 26.379 1.00 97.06 108 LEU A N 1
ATOM 863 C CA . LEU A 1 108 ? -9.428 -4.703 25.050 1.00 97.06 108 LEU A CA 1
ATOM 864 C C . LEU A 1 108 ? -10.492 -5.096 24.027 1.00 9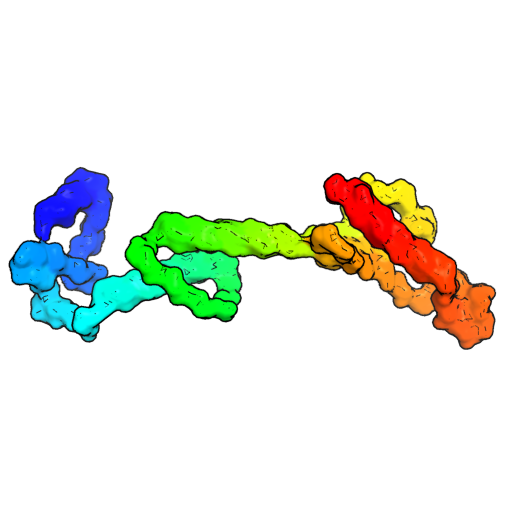7.06 108 LEU A C 1
ATOM 866 O O . LEU A 1 108 ? -10.743 -6.280 23.811 1.00 97.06 108 LEU A O 1
ATOM 870 N N . LEU A 1 109 ? -11.166 -4.100 23.460 1.00 97.12 109 LEU A N 1
ATOM 871 C CA . LEU A 1 109 ? -12.319 -4.325 22.601 1.00 97.12 109 LEU A CA 1
ATOM 872 C C . LEU A 1 109 ? -11.910 -4.384 21.128 1.00 97.12 109 LEU A C 1
ATOM 874 O O . LEU A 1 109 ? -12.409 -5.241 20.411 1.00 97.12 109 LEU A O 1
ATOM 878 N N . VAL A 1 110 ? -11.017 -3.509 20.669 1.00 97.38 110 VAL A N 1
ATOM 879 C CA . VAL A 1 110 ? -10.641 -3.405 19.247 1.00 97.38 110 VAL A CA 1
ATOM 880 C C . VAL A 1 110 ? -9.790 -4.599 18.811 1.00 97.38 110 VAL A C 1
ATOM 882 O O . VAL A 1 110 ? -8.758 -4.872 19.414 1.00 97.38 110 VAL A O 1
ATOM 885 N N . ASP A 1 111 ? -10.180 -5.266 17.722 1.00 95.88 111 ASP A N 1
ATOM 886 C CA . ASP A 1 111 ? -9.481 -6.458 17.223 1.00 95.88 111 ASP A CA 1
ATOM 887 C C . ASP A 1 111 ? -8.344 -6.118 16.246 1.00 95.88 111 ASP A C 1
ATOM 889 O O . ASP A 1 111 ? -7.331 -6.818 16.178 1.00 95.88 111 ASP A O 1
ATOM 893 N N . ARG A 1 112 ? -8.537 -5.074 15.427 1.00 96.00 112 ARG A N 1
ATOM 894 C CA . ARG A 1 112 ? -7.584 -4.633 14.393 1.00 96.00 112 ARG A CA 1
ATOM 895 C C . ARG A 1 112 ? -7.841 -3.200 13.933 1.00 96.00 112 ARG A C 1
ATOM 897 O O . ARG A 1 112 ? -8.987 -2.745 13.942 1.00 96.00 112 ARG A O 1
ATOM 904 N N . ILE A 1 113 ? -6.796 -2.542 13.435 1.00 95.94 113 ILE A N 1
ATOM 905 C CA . ILE A 1 113 ? -6.881 -1.301 12.652 1.00 95.94 113 ILE A CA 1
ATOM 906 C C . ILE A 1 113 ? -6.721 -1.650 11.176 1.00 95.94 113 ILE A C 1
ATOM 908 O O . ILE A 1 113 ? -5.784 -2.350 10.802 1.00 95.94 113 ILE A O 1
ATOM 912 N N . LEU A 1 114 ? -7.657 -1.191 10.348 1.00 91.94 114 LEU A N 1
ATOM 913 C CA . LEU A 1 114 ? -7.642 -1.399 8.900 1.00 91.94 114 LEU A CA 1
ATOM 914 C C . LEU A 1 114 ? -6.912 -0.273 8.176 1.00 91.94 114 LEU A C 1
ATOM 916 O O . LEU A 1 114 ? -6.178 -0.523 7.224 1.00 91.94 114 LEU A O 1
ATOM 920 N N . GLU A 1 115 ? -7.157 0.965 8.600 1.00 90.19 115 GLU A N 1
ATOM 921 C CA . GLU A 1 115 ? -6.641 2.158 7.942 1.00 90.19 115 GLU A CA 1
ATOM 922 C C . GLU A 1 115 ? -6.294 3.211 8.990 1.00 90.19 115 GLU A C 1
ATOM 924 O O . GLU A 1 115 ? -7.069 3.447 9.914 1.00 90.19 115 GLU A O 1
ATOM 929 N N . GLN A 1 116 ? -5.149 3.865 8.818 1.00 88.56 116 GLN A N 1
ATOM 930 C CA . GLN A 1 116 ? -4.731 5.025 9.596 1.00 88.56 116 GLN A CA 1
ATOM 931 C C . GLN A 1 116 ? -4.205 6.073 8.613 1.00 88.56 116 GLN A C 1
ATOM 933 O O . GLN A 1 116 ? -3.187 5.858 7.955 1.00 88.56 116 GLN A O 1
ATOM 938 N N . GLY A 1 117 ? -4.965 7.155 8.447 1.00 82.75 117 GLY A N 1
ATOM 939 C CA . GLY A 1 117 ? -4.617 8.317 7.631 1.00 82.75 117 GLY A CA 1
ATOM 940 C C . GLY A 1 117 ? -4.142 9.491 8.491 1.00 82.75 117 GLY A C 1
ATOM 941 O O . GLY A 1 117 ? -3.939 9.348 9.686 1.00 82.75 117 GLY A O 1
ATOM 942 N N . GLU A 1 118 ? -3.988 10.680 7.904 1.00 83.31 118 GLU A N 1
ATOM 943 C CA . GLU A 1 118 ? -3.538 11.879 8.644 1.00 83.31 118 GLU A CA 1
ATOM 944 C C . GLU A 1 118 ? -4.619 12.528 9.526 1.00 83.31 118 GLU A C 1
ATOM 946 O O . GLU A 1 118 ? -4.318 13.401 10.341 1.00 83.31 118 GLU A O 1
ATOM 951 N N . ARG A 1 119 ? -5.896 12.188 9.313 1.00 86.62 119 ARG A N 1
ATOM 952 C CA . ARG A 1 119 ? -7.045 12.781 10.027 1.00 86.62 119 ARG A CA 1
ATOM 953 C C . ARG A 1 119 ? -8.127 11.772 10.390 1.00 86.62 119 ARG A C 1
ATOM 955 O O . ARG A 1 119 ? -9.178 12.160 10.890 1.00 86.62 119 ARG A O 1
ATOM 962 N N . GLU A 1 120 ? -7.900 10.500 10.099 1.00 90.88 120 GLU A N 1
ATOM 963 C CA . GLU A 1 120 ? -8.886 9.449 10.300 1.00 90.88 120 GLU A CA 1
ATOM 964 C C . GLU A 1 120 ? -8.204 8.125 10.625 1.00 90.88 120 GLU A C 1
ATOM 966 O O . GLU A 1 120 ? -7.073 7.864 10.207 1.00 90.88 120 GLU A O 1
ATOM 971 N N . ILE A 1 121 ? -8.923 7.283 11.357 1.00 94.50 121 ILE A N 1
ATOM 972 C CA . ILE A 1 121 ? -8.535 5.913 11.656 1.00 94.50 121 ILE A CA 1
ATOM 973 C C . ILE A 1 121 ? -9.776 5.027 11.586 1.00 94.50 121 ILE A C 1
ATOM 975 O O . ILE A 1 121 ? -10.869 5.428 11.989 1.00 94.50 121 ILE A O 1
ATOM 979 N N . VAL A 1 122 ? -9.611 3.817 11.067 1.00 95.56 122 VAL A N 1
ATOM 980 C CA . VAL A 1 122 ? -10.682 2.833 10.921 1.00 95.56 122 VAL A CA 1
ATOM 981 C C . VAL A 1 122 ? -10.273 1.565 11.654 1.00 95.56 122 VAL A C 1
ATOM 983 O O . VAL A 1 122 ? -9.319 0.891 11.263 1.00 95.56 122 VAL A O 1
ATOM 986 N N . GLY A 1 123 ? -11.007 1.231 12.714 1.00 95.94 123 GLY A N 1
ATOM 987 C CA . GLY A 1 123 ? -10.833 -0.000 13.483 1.00 95.94 123 GLY A CA 1
ATOM 988 C C . GLY A 1 123 ? -12.014 -0.955 13.339 1.00 95.94 123 GLY A C 1
ATOM 989 O O . GLY A 1 123 ? -13.092 -0.574 12.888 1.00 95.94 123 GLY A O 1
ATOM 990 N N . VAL A 1 124 ? -11.809 -2.209 13.737 1.00 96.88 124 VAL A N 1
ATOM 991 C CA . VAL A 1 124 ? -12.848 -3.247 13.747 1.00 96.88 124 VAL A CA 1
ATOM 992 C C . VAL A 1 124 ? -13.004 -3.812 15.152 1.00 96.88 124 VAL A C 1
ATOM 994 O O . VAL A 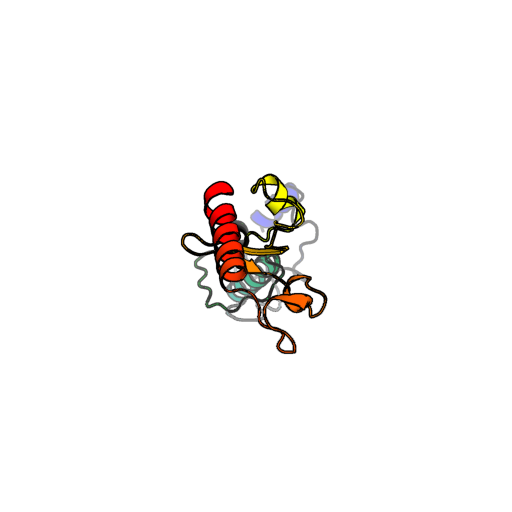1 124 ? -12.021 -4.214 15.772 1.00 96.88 124 VAL A O 1
ATOM 997 N N . LYS A 1 125 ? -14.262 -3.887 15.600 1.00 95.62 125 LYS A N 1
ATOM 998 C CA . LYS A 1 125 ? -14.730 -4.730 16.702 1.00 95.62 125 LYS A CA 1
ATOM 999 C C . LYS A 1 125 ? -15.690 -5.769 16.131 1.00 95.62 125 LYS A C 1
ATOM 1001 O O . LYS A 1 125 ? -16.720 -5.409 15.566 1.00 95.62 125 LYS A O 1
ATOM 1006 N N . ASN A 1 126 ? -15.377 -7.043 16.298 1.00 94.94 126 ASN A N 1
ATOM 1007 C CA . ASN A 1 126 ? -16.281 -8.144 16.017 1.00 94.94 126 ASN A CA 1
ATOM 1008 C C . ASN A 1 126 ? -17.198 -8.351 17.223 1.00 94.94 126 ASN A C 1
ATOM 1010 O O . ASN A 1 126 ? -16.749 -8.340 18.367 1.00 94.94 126 ASN A O 1
ATOM 1014 N N . ILE A 1 127 ? -18.487 -8.534 16.954 1.00 94.44 127 ILE A N 1
ATOM 1015 C CA . ILE A 1 127 ? -19.515 -8.786 17.965 1.00 94.44 127 ILE A CA 1
ATOM 1016 C C . ILE A 1 127 ? -20.175 -10.112 17.611 1.00 94.44 127 ILE A C 1
ATOM 1018 O O . ILE A 1 127 ? -20.585 -10.319 16.468 1.00 94.44 127 ILE A O 1
ATOM 1022 N N . THR A 1 128 ? -20.281 -11.010 18.586 1.00 93.88 128 THR A N 1
ATOM 1023 C CA . THR A 1 128 ? -20.922 -12.320 18.412 1.00 93.88 128 THR A CA 1
ATOM 1024 C C . THR A 1 128 ? -22.041 -12.496 19.429 1.00 93.88 128 THR A C 1
ATOM 1026 O O . THR A 1 128 ? -21.991 -11.910 20.503 1.00 93.88 128 THR A O 1
ATOM 1029 N N . VAL A 1 129 ? -23.032 -13.345 19.144 1.00 91.31 129 VAL A N 1
ATOM 1030 C CA . VAL A 1 129 ? -24.131 -13.629 20.092 1.00 91.31 129 VAL A CA 1
ATOM 1031 C C . VAL A 1 129 ? -23.649 -14.211 21.435 1.00 91.31 129 VAL A C 1
ATOM 1033 O O . VAL A 1 129 ? -24.378 -14.156 22.418 1.00 91.31 129 VAL A O 1
ATOM 1036 N N . ASN A 1 130 ? -22.413 -14.719 21.497 1.00 92.62 130 ASN A N 1
ATOM 1037 C CA . ASN A 1 130 ? -21.811 -15.303 22.699 1.00 92.62 130 ASN A CA 1
ATOM 1038 C C . ASN A 1 130 ? -21.222 -14.260 23.668 1.00 92.62 130 ASN A C 1
ATOM 1040 O O . ASN A 1 130 ? -20.650 -14.634 24.690 1.00 92.62 130 ASN A O 1
ATOM 1044 N N . GLU A 1 131 ? -21.315 -12.967 23.356 1.00 92.56 131 GLU A N 1
ATOM 1045 C CA . GLU A 1 131 ? -20.798 -11.905 24.218 1.00 92.56 131 GLU A CA 1
ATOM 1046 C C . GLU A 1 131 ? -21.550 -11.848 25.566 1.00 92.56 131 GLU A C 1
ATOM 1048 O O . GLU A 1 131 ? -22.786 -11.872 25.595 1.00 92.56 131 GLU A O 1
ATOM 1053 N N . PRO A 1 132 ? -20.839 -11.729 26.706 1.00 91.00 132 PRO A N 1
ATOM 1054 C CA . PRO A 1 132 ? -21.419 -11.924 28.038 1.00 91.00 132 PRO A CA 1
ATOM 1055 C C . PRO A 1 132 ? -22.497 -10.893 28.391 1.00 91.00 132 PRO A C 1
ATOM 1057 O O . PRO A 1 132 ? -23.425 -11.191 29.142 1.00 91.00 132 PRO A O 1
ATOM 1060 N N . TYR A 1 133 ? -22.418 -9.684 27.831 1.00 91.75 133 TYR A N 1
ATOM 1061 C CA . TYR A 1 133 ? -23.408 -8.637 28.081 1.00 91.75 133 TYR A CA 1
ATOM 1062 C C . TYR A 1 133 ? -24.772 -8.938 27.449 1.00 91.75 133 TYR A C 1
ATOM 1064 O O . TYR A 1 133 ? -25.777 -8.421 27.934 1.00 91.75 133 TYR A O 1
ATOM 1072 N N . PHE A 1 134 ? -24.868 -9.810 26.440 1.00 93.81 134 PHE A N 1
ATOM 1073 C CA . PHE A 1 134 ? -26.171 -10.186 25.882 1.00 93.81 134 PHE A CA 1
ATOM 1074 C C . PHE A 1 134 ? -27.018 -11.036 26.835 1.00 93.81 134 PHE A C 1
ATOM 1076 O O . PHE A 1 134 ? -28.239 -11.051 26.698 1.00 93.81 134 PHE A O 1
ATOM 1083 N N . ALA A 1 135 ? -26.413 -11.677 27.842 1.00 88.12 135 ALA A N 1
ATOM 1084 C CA . ALA A 1 135 ? -27.151 -12.450 28.841 1.00 88.12 135 ALA A CA 1
ATOM 1085 C C . ALA A 1 135 ? -27.954 -11.576 29.825 1.00 88.12 135 ALA A C 1
ATOM 1087 O O . ALA A 1 135 ? -28.911 -12.063 30.423 1.00 88.12 135 ALA A O 1
ATOM 1088 N N . GLY A 1 136 ? -27.575 -10.304 30.008 1.00 83.62 136 GLY A N 1
ATOM 1089 C CA . GLY A 1 136 ? -28.131 -9.464 31.076 1.00 83.62 136 GLY A CA 1
ATOM 1090 C C . GLY A 1 136 ? -28.406 -8.001 30.732 1.00 83.62 136 GLY A C 1
ATOM 1091 O O . GLY A 1 136 ? -29.085 -7.340 31.509 1.00 83.62 136 GLY A O 1
ATOM 1092 N N . HIS A 1 137 ? -27.922 -7.476 29.602 1.00 90.38 137 HIS A N 1
ATOM 1093 C CA . HIS A 1 137 ? -28.131 -6.068 29.244 1.00 90.38 137 HIS A CA 1
ATOM 1094 C C . HIS A 1 137 ? -29.600 -5.779 28.901 1.00 90.38 137 HIS A C 1
ATOM 1096 O O . HIS A 1 137 ? -30.182 -4.850 29.452 1.00 90.38 137 HIS A O 1
ATOM 1102 N N . PHE A 1 138 ? -30.215 -6.621 28.061 1.00 91.62 138 PHE A N 1
ATOM 1103 C CA . PHE A 1 138 ? -31.656 -6.616 27.800 1.00 91.62 138 PHE A CA 1
ATOM 1104 C C . PHE A 1 138 ? -32.164 -8.058 27.616 1.00 91.62 138 PHE A C 1
ATOM 1106 O O . PHE A 1 138 ? -31.895 -8.678 26.584 1.00 91.62 138 PHE A O 1
ATOM 1113 N N . PRO A 1 139 ? -32.892 -8.627 28.596 1.00 87.19 139 PRO A N 1
ATOM 1114 C CA . PRO A 1 139 ? -33.397 -9.995 28.504 1.00 87.19 139 PRO A CA 1
ATOM 1115 C C . PRO A 1 139 ? -34.244 -10.223 27.244 1.00 87.19 139 PRO A C 1
ATOM 1117 O O . PRO A 1 139 ? -35.175 -9.471 26.968 1.00 87.19 139 PRO A O 1
ATOM 1120 N N . GLY A 1 140 ? -33.908 -11.259 26.470 1.00 87.19 140 GLY A N 1
ATOM 1121 C CA . GLY A 1 140 ? -34.596 -11.596 25.216 1.00 87.19 140 GLY A CA 1
ATOM 1122 C C . GLY A 1 140 ? -34.260 -10.696 24.018 1.00 87.19 140 GLY A C 1
ATOM 1123 O O . GLY A 1 140 ? -34.735 -10.966 22.917 1.00 87.19 140 GLY A O 1
ATOM 1124 N N . HIS A 1 141 ? -33.420 -9.669 24.195 1.00 91.25 141 HIS A N 1
ATOM 1125 C CA . HIS A 1 141 ? -33.075 -8.705 23.150 1.00 91.25 141 HIS A CA 1
ATOM 1126 C C . HIS A 1 141 ? -31.554 -8.464 23.095 1.00 91.25 141 HIS A C 1
ATOM 1128 O O . HIS A 1 141 ? -31.020 -7.713 23.911 1.00 91.25 141 HIS A O 1
ATOM 1134 N N . PRO A 1 142 ? -30.824 -9.053 22.129 1.00 91.94 142 PRO A N 1
ATOM 1135 C CA . PRO A 1 142 ? -29.371 -8.916 22.038 1.00 91.94 142 PRO A CA 1
ATOM 1136 C C . PRO A 1 142 ? -28.973 -7.520 21.534 1.00 91.94 142 PRO A C 1
ATOM 1138 O O . PRO A 1 142 ? -28.740 -7.301 20.347 1.00 91.94 142 PRO A O 1
ATOM 1141 N N . VAL A 1 143 ? -28.905 -6.556 22.452 1.00 93.56 143 VAL A N 1
ATOM 1142 C CA . VAL A 1 143 ? -28.514 -5.166 22.180 1.00 93.56 143 VAL A CA 1
ATOM 1143 C C . VAL A 1 143 ? -27.142 -4.898 22.784 1.00 93.56 143 VAL A C 1
ATOM 1145 O O . VAL A 1 143 ? -26.901 -5.210 23.950 1.00 93.56 143 VAL A O 1
ATOM 1148 N N . VAL A 1 144 ? -26.228 -4.330 21.999 1.00 95.25 144 VAL A N 1
ATOM 1149 C CA . VAL A 1 144 ? -24.881 -3.980 22.471 1.00 95.25 144 VAL A CA 1
ATOM 1150 C C . VAL A 1 144 ? -24.977 -2.741 23.369 1.00 95.25 144 VAL A C 1
ATOM 1152 O O . VAL A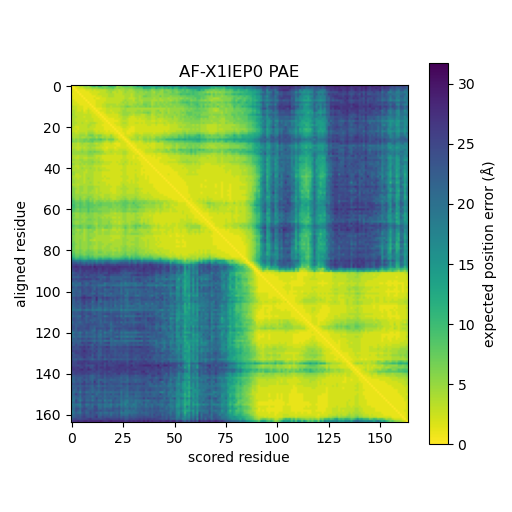 1 144 ? -25.609 -1.760 22.968 1.00 95.25 144 VAL A O 1
ATOM 1155 N N . PRO A 1 145 ? -24.365 -2.735 24.567 1.00 95.69 145 PRO A N 1
ATOM 1156 C CA . PRO A 1 145 ? -24.288 -1.538 25.395 1.00 95.69 145 PRO A CA 1
ATOM 1157 C C . PRO A 1 145 ? -23.637 -0.370 24.656 1.00 95.69 145 PRO A C 1
ATOM 1159 O O . PRO A 1 145 ? -22.507 -0.479 24.180 1.00 95.69 145 PRO A O 1
ATOM 1162 N N . ALA A 1 146 ? -24.318 0.778 24.622 1.00 95.94 146 ALA A N 1
ATOM 1163 C CA . ALA A 1 146 ? -23.795 1.988 23.985 1.00 95.94 146 ALA A CA 1
ATOM 1164 C C . ALA A 1 146 ? -22.433 2.405 24.570 1.00 95.94 146 ALA A C 1
ATOM 1166 O O . ALA A 1 146 ? -21.547 2.821 23.829 1.00 95.94 146 ALA A O 1
ATOM 1167 N N . ALA A 1 147 ? -22.232 2.206 25.878 1.00 95.81 147 ALA A N 1
ATOM 1168 C CA . ALA A 1 147 ? -20.957 2.460 26.542 1.00 95.81 147 ALA A CA 1
ATOM 1169 C C . ALA A 1 147 ? -19.794 1.645 25.943 1.00 95.81 147 ALA A C 1
ATOM 1171 O O . ALA A 1 147 ? -18.706 2.185 25.786 1.00 95.81 147 ALA A O 1
ATOM 1172 N N . LEU A 1 148 ? -20.019 0.386 25.541 1.00 95.88 148 LEU A N 1
ATOM 1173 C CA . LEU A 1 148 ? -18.978 -0.452 24.929 1.00 95.88 148 LEU A CA 1
ATOM 1174 C C . LEU A 1 148 ? -18.672 -0.048 23.483 1.00 95.88 148 LEU A C 1
ATOM 1176 O O . LEU A 1 148 ? -17.535 -0.176 23.039 1.00 95.88 148 LEU A O 1
ATOM 1180 N N . ILE A 1 149 ? -19.667 0.465 22.751 1.00 96.81 149 ILE A N 1
ATOM 1181 C CA . ILE A 1 149 ? -19.453 1.023 21.407 1.00 96.81 149 ILE A CA 1
ATOM 1182 C C . ILE A 1 149 ? -18.549 2.256 21.504 1.00 96.81 149 ILE A C 1
ATOM 1184 O O . ILE A 1 149 ? -17.553 2.348 20.789 1.00 96.81 149 ILE A O 1
ATOM 1188 N N . ILE A 1 150 ? -18.868 3.176 22.420 1.00 98.00 150 ILE A N 1
ATOM 1189 C CA . ILE A 1 150 ? -18.069 4.385 22.650 1.00 98.00 150 ILE A CA 1
ATOM 1190 C C . ILE A 1 150 ? -16.668 4.035 23.155 1.00 98.00 150 ILE A C 1
ATOM 1192 O O . ILE A 1 150 ? -15.698 4.614 22.677 1.00 98.00 150 ILE A O 1
ATOM 1196 N N . GLU A 1 151 ? -16.540 3.057 24.051 1.00 97.75 151 GLU A N 1
ATOM 1197 C CA . GLU A 1 151 ? -15.242 2.562 24.516 1.00 97.75 151 GLU A CA 1
ATOM 1198 C C . GLU A 1 151 ? -14.395 2.000 23.365 1.00 97.75 151 GLU A C 1
ATOM 1200 O O . GLU A 1 151 ? -13.229 2.357 23.221 1.00 97.75 151 GLU A O 1
ATOM 1205 N N . ALA A 1 152 ? -14.973 1.176 22.483 1.00 97.75 152 ALA A N 1
ATOM 1206 C CA . ALA A 1 152 ? -14.253 0.659 21.321 1.00 97.75 152 ALA A CA 1
ATOM 1207 C C . ALA A 1 152 ? -13.796 1.794 20.386 1.00 97.75 152 ALA A C 1
ATOM 1209 O O . ALA A 1 152 ? -12.661 1.783 19.910 1.00 97.75 152 ALA A O 1
ATOM 1210 N N . MET A 1 153 ? -14.639 2.810 20.163 1.00 97.88 153 MET A N 1
ATOM 1211 C CA . MET A 1 153 ? -14.259 4.009 19.404 1.00 97.88 153 MET A CA 1
ATOM 1212 C C . MET A 1 153 ? -13.132 4.792 20.093 1.00 97.88 153 MET A C 1
ATOM 1214 O O . MET A 1 153 ? -12.199 5.238 19.424 1.00 97.88 153 MET A O 1
ATOM 1218 N N . ALA A 1 154 ? -13.182 4.926 21.420 1.00 97.94 154 ALA A N 1
ATOM 1219 C CA . ALA A 1 154 ? -12.148 5.586 22.209 1.00 97.94 154 ALA A CA 1
ATOM 1220 C C . ALA A 1 154 ? -10.815 4.829 22.149 1.00 97.94 154 ALA A C 1
ATOM 1222 O O . ALA A 1 154 ? -9.769 5.458 22.023 1.00 97.94 154 ALA A O 1
ATOM 1223 N N . GLN A 1 155 ? -10.832 3.495 22.153 1.00 98.25 155 GLN A N 1
ATOM 1224 C CA . GLN A 1 155 ? -9.633 2.676 21.964 1.00 98.25 155 GLN A CA 1
ATOM 1225 C C . GLN A 1 155 ? -9.042 2.835 20.563 1.00 98.25 155 GLN A C 1
ATOM 1227 O O . GLN A 1 155 ? -7.831 3.004 20.445 1.00 98.25 155 GLN A O 1
ATOM 1232 N N . VAL A 1 156 ? -9.867 2.855 19.508 1.00 97.62 156 VAL A N 1
ATOM 1233 C CA . VAL A 1 156 ? -9.397 3.164 18.145 1.00 97.62 156 VAL A CA 1
ATOM 1234 C C . VAL A 1 156 ? -8.728 4.544 18.111 1.00 97.62 156 VAL A C 1
ATOM 1236 O O . VAL A 1 156 ? -7.618 4.676 17.600 1.00 97.62 156 VAL A O 1
ATOM 1239 N N . ALA A 1 157 ? -9.345 5.561 18.718 1.00 96.81 157 ALA A N 1
ATOM 1240 C CA . ALA A 1 157 ? -8.741 6.889 18.838 1.00 96.81 157 ALA A CA 1
ATOM 1241 C C . ALA A 1 157 ? -7.454 6.881 19.688 1.00 96.81 157 ALA A C 1
ATOM 1243 O O . ALA A 1 157 ? -6.491 7.565 19.357 1.00 96.81 157 ALA A O 1
ATOM 1244 N N . GLY A 1 158 ? -7.396 6.079 20.750 1.00 96.88 158 GLY A N 1
ATOM 1245 C CA . GLY A 1 158 ? -6.197 5.888 21.563 1.00 96.88 158 GLY A CA 1
ATOM 1246 C C . GLY A 1 158 ? -5.044 5.305 20.750 1.00 96.88 158 GLY A C 1
ATOM 1247 O O . GLY A 1 158 ? -3.932 5.819 20.824 1.00 96.88 158 GLY A O 1
ATOM 1248 N N . VAL A 1 159 ? -5.314 4.299 19.909 1.00 96.25 159 VAL A N 1
ATOM 1249 C CA . VAL A 1 159 ? -4.314 3.772 18.970 1.00 96.25 159 VAL A CA 1
ATOM 1250 C C . VAL A 1 159 ? -3.834 4.883 18.046 1.00 96.25 159 VAL A C 1
ATOM 1252 O O . VAL A 1 159 ? -2.630 5.072 17.913 1.00 96.25 159 VAL A O 1
ATOM 1255 N N . TYR A 1 160 ? -4.743 5.669 17.468 1.00 94.69 160 TYR A N 1
ATOM 1256 C CA . TYR A 1 160 ? -4.385 6.778 16.582 1.00 94.69 160 TYR A CA 1
ATOM 1257 C C . TYR A 1 160 ? -3.433 7.792 17.226 1.00 94.69 160 TYR A C 1
ATOM 1259 O O . TYR A 1 160 ? -2.459 8.205 16.606 1.00 94.69 160 TYR A O 1
ATOM 1267 N N . LEU A 1 161 ? -3.704 8.168 18.477 1.00 93.44 161 LEU A N 1
ATOM 1268 C CA . LEU A 1 161 ? -2.937 9.182 19.200 1.00 93.44 161 LEU A CA 1
ATOM 1269 C C . LEU A 1 161 ? -1.581 8.678 19.712 1.00 93.44 161 LEU A C 1
ATOM 1271 O O . LEU A 1 161 ? -0.684 9.488 19.921 1.00 93.44 161 LEU A O 1
ATOM 1275 N N . LEU A 1 162 ? -1.442 7.371 19.949 1.00 91.94 162 LEU A N 1
ATOM 1276 C CA . LEU A 1 162 ? -0.269 6.777 20.605 1.00 91.94 162 LEU A CA 1
ATOM 1277 C C . LEU A 1 162 ? 0.644 5.981 19.657 1.00 91.94 162 LEU A C 1
ATOM 1279 O O . LEU A 1 162 ? 1.731 5.583 20.064 1.00 91.94 162 LEU A O 1
ATOM 1283 N N . SER A 1 163 ? 0.206 5.717 18.423 1.00 80.44 163 SER A N 1
ATOM 1284 C CA . SER A 1 163 ? 0.981 4.984 17.403 1.00 80.44 163 SER A CA 1
ATOM 1285 C C . SER A 1 163 ? 1.675 5.882 16.371 1.00 80.44 163 SER A C 1
ATOM 1287 O O . SER A 1 163 ? 2.324 5.360 15.463 1.00 80.44 163 SER A O 1
ATOM 1289 N N . GLY A 1 164 ? 1.507 7.204 16.489 1.00 63.00 164 GLY A N 1
ATOM 1290 C CA . GLY A 1 164 ? 2.126 8.219 15.629 1.00 63.00 164 GLY A CA 1
ATOM 1291 C C . GLY A 1 164 ? 3.534 8.620 16.045 1.00 63.00 164 GLY A C 1
ATOM 1292 O O . GLY A 1 164 ? 3.849 8.535 17.253 1.00 63.00 164 GLY A O 1
#

Secondary structure (DSSP, 8-state):
-HHHHHHHHTT-STT--TTTS--B-SS-B--TT--SSTTHHHHHHHHHHHHHHHTTSS---S----SS--HHHHHHHHHHHHHHHHTS---B-HHHHHHH----TTS----EEEEE-SS-EEEE----TT-GGGGTSSTT-----HHHHHHHHHHHHHHHHH--

Organism: NCBI:txid412755

Solvent-accessible surface area (backbone atoms only — not comparable to full-atom values): 10269 Å² total; per-residue (Å²): 90,73,66,60,52,54,37,42,74,71,70,36,71,79,86,67,44,73,89,82,41,90,48,71,49,96,91,43,68,70,34,91,82,56,68,97,40,102,58,41,76,61,52,49,52,52,50,52,49,54,58,46,54,52,74,68,77,59,91,80,92,76,92,83,88,79,79,94,67,49,71,74,56,46,46,50,51,44,54,52,51,51,52,59,48,68,69,57,45,59,65,36,48,48,74,54,46,51,74,61,40,91,55,47,86,93,69,48,56,61,50,34,34,63,34,44,63,98,86,50,70,41,64,42,67,88,84,59,92,83,45,75,58,39,75,67,68,34,79,98,43,85,52,82,59,66,69,57,56,52,47,34,51,50,50,46,50,48,44,60,72,62,74,108

Radius of gyration: 29.75 Å; Cα contacts (8 Å, |Δi|>4): 137; chains: 1; bounding box: 70×29×76 Å